Protein AF-A0A259U2D3-F1 (afdb_monomer)

Radius of gyration: 27.58 Å; Cα contacts (8 Å, |Δi|>4): 83; chains: 1; bounding box: 28×34×110 Å

pLDDT: mean 71.63, std 18.2, range [41.06, 94.56]

Mean predicted aligned error: 16.87 Å

Solvent-accessible surface area (backbone atoms only — not comparable to full-atom values): 7691 Å² total; per-residue (Å²): 138,86,82,83,73,71,59,59,60,54,52,51,49,51,53,52,51,54,51,50,53,54,48,51,52,48,51,51,49,53,51,52,54,64,74,71,72,80,62,91,50,78,81,77,70,61,88,61,97,53,97,73,70,54,72,64,59,49,49,30,62,63,67,46,62,61,60,90,40,60,42,48,75,64,57,43,42,52,29,33,55,56,40,28,74,72,74,66,48,78,61,69,75,52,48,67,61,52,49,53,49,37,43,77,68,60,49,32,43,84,48,97,78,37,33,27,40,50,76,82,76,76,71,77,84,127

Organism: NCBI:txid716817

Secondary structure (DSSP, 8-state):
-----SHHHHHHHHHHHHHHHHHHHHHHHHHHHHHSSSSS-GGGG----SS---HHHHHHHHHSPPTT-EE-HHHHHHHHHHHHHHHT-SSPP-HHHHHHHHHHTTSEEEETTEEEEPP-------

Nearest PDB structures (foldseek):
  5ocn-assembly2_B  TM=6.644E-01  e=5.785E-01  Homo sapiens
  5x12-assembly1_A-2  TM=5.891E-01  e=1.363E+00  Bacillus spizizenii str. W23
  5y8t-assembly2_B  TM=6.337E-01  e=2.163E+00  Bacillus spizizenii str. W23
  8ea4-assembly1_X  TM=6.326E-01  e=4.468E+00  Scytonema hofmannii
  6wgc-assembly1_9  TM=3.831E-01  e=2.636E+00  Saccharomyces cerevisiae

Foldseek 3Di:
DDDPPPVVVVVVVVVVVVVVVVVVVVVVVVVVCVVPPPQDPPVVPPPPPDPDDDPLLVQLVVQDDAPPDADALVSSVVSQVVSCVVPPPGPRDDSVVSVVVCVVSVQWDADPVHIHGDDPPPDPDD

Structure (mmCIF, N/CA/C/O backbone):
data_AF-A0A259U2D3-F1
#
_entry.id   AF-A0A259U2D3-F1
#
loop_
_atom_site.group_PDB
_atom_site.id
_atom_site.type_symbol
_atom_site.label_atom_id
_atom_site.label_alt_id
_atom_site.label_comp_id
_atom_site.label_asym_id
_atom_site.label_entity_id
_atom_site.label_seq_id
_atom_site.pdbx_PDB_ins_code
_atom_site.Cartn_x
_atom_site.Cartn_y
_atom_site.Cartn_z
_atom_site.occupancy
_atom_site.B_iso_or_equiv
_atom_site.auth_seq_id
_atom_site.auth_comp_id
_atom_site.auth_asym_id
_atom_site.auth_atom_id
_atom_site.pdbx_PDB_model_num
ATOM 1 N N . MET A 1 1 ? -11.364 -23.293 -78.186 1.00 42.59 1 MET A N 1
ATOM 2 C CA . MET A 1 1 ? -10.708 -22.018 -77.825 1.00 42.59 1 MET A CA 1
ATOM 3 C C . MET A 1 1 ? -10.498 -21.966 -76.309 1.00 42.59 1 MET A C 1
ATOM 5 O O . MET A 1 1 ? -11.454 -22.085 -75.563 1.00 42.59 1 MET A O 1
ATOM 9 N N . SER A 1 2 ? -9.219 -21.917 -75.922 1.00 45.72 2 SER A N 1
ATOM 10 C CA . SER A 1 2 ? -8.554 -21.413 -74.700 1.00 45.72 2 SER A CA 1
ATOM 11 C C . SER A 1 2 ? -9.088 -21.664 -73.268 1.00 45.72 2 SER A C 1
ATOM 13 O O . SER A 1 2 ? -9.869 -20.905 -72.712 1.00 45.72 2 SER A O 1
ATOM 15 N N . SER A 1 3 ? -8.489 -22.694 -72.654 1.00 47.06 3 SER A N 1
ATOM 16 C CA . SER A 1 3 ? -8.074 -22.946 -71.254 1.00 47.06 3 SER A CA 1
ATOM 17 C C . SER A 1 3 ? -8.275 -21.892 -70.132 1.00 47.06 3 SER A C 1
ATOM 19 O O . SER A 1 3 ? -7.665 -20.827 -70.191 1.00 47.06 3 SER A O 1
ATOM 21 N N . PRO A 1 4 ? -8.859 -22.276 -68.969 1.00 55.56 4 PRO A N 1
ATOM 22 C CA . PRO A 1 4 ? -8.815 -21.512 -67.712 1.00 55.56 4 PRO A CA 1
ATOM 23 C C . PRO A 1 4 ? -7.773 -22.062 -66.706 1.00 55.56 4 PRO A C 1
ATOM 25 O O . PRO A 1 4 ? -8.009 -22.123 -65.500 1.00 55.56 4 PRO A O 1
ATOM 28 N N . ARG A 1 5 ? -6.607 -22.537 -67.171 1.00 55.44 5 ARG A N 1
ATOM 29 C CA . ARG A 1 5 ? -5.601 -23.195 -66.298 1.00 55.44 5 ARG A CA 1
ATOM 30 C C . ARG A 1 5 ? -4.631 -22.234 -65.592 1.00 55.44 5 ARG A C 1
ATOM 32 O O . ARG A 1 5 ? -3.931 -22.661 -64.675 1.00 55.44 5 ARG A O 1
ATOM 39 N N . PHE A 1 6 ? -4.612 -20.950 -65.957 1.00 54.03 6 PHE A N 1
ATOM 40 C CA . PHE A 1 6 ? -3.708 -19.957 -65.354 1.00 54.03 6 PHE A CA 1
ATOM 41 C C . PHE A 1 6 ? -4.161 -19.464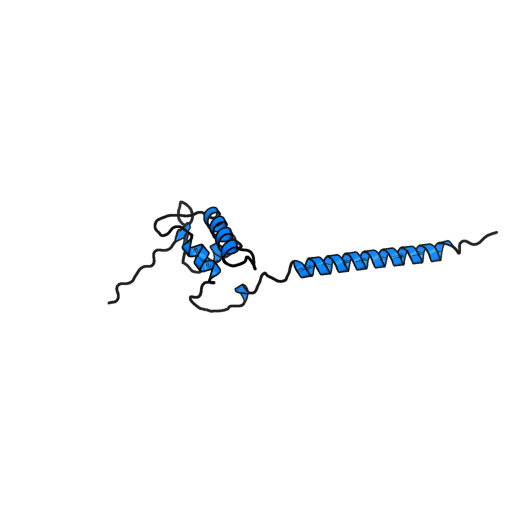 -63.968 1.00 54.03 6 PHE A C 1
ATOM 43 O O . PHE A 1 6 ? -3.330 -19.108 -63.133 1.00 54.03 6 PHE A O 1
ATOM 50 N N . SER A 1 7 ? -5.459 -19.534 -63.664 1.00 60.84 7 SER A N 1
ATOM 51 C CA . SER A 1 7 ? -6.028 -18.949 -62.442 1.00 60.84 7 SER A CA 1
ATOM 52 C C . SER A 1 7 ? -5.725 -19.756 -61.176 1.00 60.84 7 SER A C 1
ATOM 54 O O . SER A 1 7 ? -5.647 -19.199 -60.083 1.00 60.84 7 SER A O 1
ATOM 56 N N . ARG A 1 8 ? -5.489 -21.072 -61.297 1.00 61.84 8 ARG A N 1
ATOM 57 C CA . ARG A 1 8 ? -5.293 -21.956 -60.133 1.00 61.84 8 ARG A CA 1
ATOM 58 C C . ARG A 1 8 ? -3.939 -21.751 -59.451 1.00 61.84 8 ARG A C 1
ATOM 60 O O . ARG A 1 8 ? -3.864 -21.810 -58.226 1.00 61.84 8 ARG A O 1
ATOM 67 N N . ARG A 1 9 ? -2.875 -21.481 -60.219 1.00 65.75 9 ARG A N 1
ATOM 68 C CA . ARG A 1 9 ? -1.540 -21.200 -59.655 1.00 65.75 9 ARG A CA 1
ATOM 69 C C . ARG A 1 9 ? -1.499 -19.854 -58.936 1.00 65.75 9 ARG A C 1
ATOM 71 O O . ARG A 1 9 ? -0.899 -19.771 -57.867 1.00 65.75 9 ARG A O 1
ATOM 78 N N . LEU A 1 10 ? -2.181 -18.842 -59.476 1.00 67.62 10 LEU A N 1
ATOM 79 C CA . LEU A 1 10 ? -2.271 -17.524 -58.848 1.00 67.62 10 LEU A CA 1
ATOM 80 C C . LEU A 1 10 ? -3.041 -17.596 -57.519 1.00 67.62 10 LEU A C 1
ATOM 82 O O . LEU A 1 10 ? -2.558 -17.111 -56.498 1.00 67.62 10 LEU A O 1
ATOM 86 N N . LEU A 1 11 ? -4.175 -18.308 -57.504 1.00 65.81 11 LEU A N 1
ATOM 87 C CA . LEU A 1 11 ? -4.953 -18.587 -56.290 1.00 65.81 11 LEU A CA 1
ATOM 88 C C . LEU A 1 11 ? -4.141 -19.355 -55.239 1.00 65.81 11 LEU A C 1
ATOM 90 O O . LEU A 1 11 ? -4.164 -19.012 -54.058 1.00 65.81 11 LEU A O 1
ATOM 94 N N . GLN A 1 12 ? -3.362 -20.358 -55.654 1.00 72.62 12 GLN A N 1
ATOM 95 C CA . GLN A 1 12 ? -2.482 -21.091 -54.739 1.00 72.62 12 GLN A CA 1
ATOM 96 C C . GLN A 1 12 ? -1.354 -20.216 -54.175 1.00 72.62 12 GLN A C 1
ATOM 98 O O . GLN A 1 12 ? -1.021 -20.342 -52.995 1.00 72.62 12 GLN A O 1
ATOM 103 N N . GLN A 1 13 ? -0.774 -19.315 -54.973 1.00 75.19 13 GLN A N 1
ATOM 104 C CA . GLN A 1 13 ? 0.233 -18.373 -54.480 1.00 75.19 13 GLN A CA 1
ATOM 105 C C . GLN A 1 13 ? -0.359 -17.353 -53.500 1.00 75.19 13 GLN A C 1
ATOM 107 O O . GLN A 1 13 ? 0.256 -17.092 -52.464 1.00 75.19 13 GLN A O 1
ATOM 112 N N . GLN A 1 14 ? -1.554 -16.822 -53.770 1.00 74.50 14 GLN A N 1
ATOM 113 C CA . GLN A 1 14 ? -2.234 -15.901 -52.856 1.00 74.50 14 GLN A CA 1
ATOM 114 C C . GLN A 1 14 ? -2.608 -16.583 -51.534 1.00 74.50 14 GLN A C 1
ATOM 116 O O . GLN A 1 14 ? -2.333 -16.031 -50.470 1.00 74.50 14 GLN A O 1
ATOM 121 N N . ALA A 1 15 ? -3.109 -17.822 -51.575 1.00 73.38 15 ALA A N 1
ATOM 122 C CA . ALA A 1 15 ? -3.400 -18.599 -50.369 1.00 73.38 15 ALA A CA 1
ATOM 123 C C . ALA A 1 15 ? -2.143 -18.864 -49.520 1.00 73.38 15 ALA A C 1
ATOM 125 O O . ALA A 1 15 ? -2.193 -18.801 -48.291 1.00 73.38 15 ALA A O 1
ATOM 126 N N . ARG A 1 16 ? -0.987 -19.116 -50.154 1.00 73.88 16 ARG A N 1
ATOM 127 C CA . ARG A 1 16 ? 0.293 -19.278 -49.442 1.00 73.88 16 ARG A CA 1
ATOM 128 C C . ARG A 1 16 ? 0.770 -17.976 -48.799 1.00 73.88 16 ARG A C 1
ATOM 130 O O . ARG A 1 16 ? 1.231 -18.010 -47.662 1.00 73.88 16 ARG A O 1
ATOM 137 N N . ARG A 1 17 ? 0.630 -16.837 -49.488 1.00 71.50 17 ARG A N 1
ATOM 138 C CA . ARG A 1 17 ? 0.965 -15.514 -48.930 1.00 71.50 17 ARG A CA 1
ATOM 139 C C . ARG A 1 17 ? 0.060 -15.150 -47.752 1.00 71.50 17 ARG A C 1
ATOM 141 O O . ARG A 1 17 ? 0.572 -14.722 -46.726 1.00 71.50 17 ARG A O 1
ATOM 148 N N . ALA A 1 18 ? -1.246 -15.397 -47.858 1.00 68.62 18 ALA A N 1
ATOM 149 C CA . ALA A 1 18 ? -2.192 -15.177 -46.764 1.00 68.62 18 ALA A CA 1
ATOM 150 C C . ALA A 1 18 ? -1.867 -16.044 -45.534 1.00 68.62 18 ALA A C 1
ATOM 152 O O . ALA A 1 18 ? -1.860 -15.541 -44.416 1.00 68.62 18 ALA A O 1
ATOM 153 N N . ARG A 1 19 ? -1.507 -17.322 -45.734 1.00 67.69 19 ARG A N 1
ATOM 154 C CA . ARG A 1 19 ? -1.074 -18.209 -44.639 1.00 67.69 19 ARG A CA 1
ATOM 155 C C . ARG A 1 19 ? 0.236 -17.761 -43.993 1.00 67.69 19 ARG A C 1
ATOM 157 O O . ARG A 1 19 ? 0.336 -17.813 -42.775 1.00 67.69 19 ARG A O 1
ATOM 164 N N . ARG A 1 20 ? 1.217 -17.293 -44.775 1.00 67.19 20 ARG A N 1
ATOM 165 C CA . ARG A 1 20 ? 2.458 -16.713 -44.229 1.00 67.19 20 ARG A CA 1
ATOM 166 C C . ARG A 1 20 ? 2.187 -15.448 -43.416 1.00 67.19 20 ARG A C 1
ATOM 168 O O . ARG A 1 20 ? 2.687 -15.354 -42.308 1.00 67.19 20 ARG A O 1
ATOM 175 N N . LYS A 1 21 ? 1.336 -14.547 -43.912 1.00 62.84 21 LYS A N 1
ATOM 176 C CA . LYS A 1 21 ? 0.965 -13.312 -43.203 1.00 62.84 21 LYS A CA 1
ATOM 177 C C . LYS A 1 21 ? 0.189 -13.590 -41.905 1.00 62.84 21 LYS A C 1
ATOM 179 O O . LYS A 1 21 ? 0.399 -12.902 -40.917 1.00 62.84 21 LYS A O 1
ATOM 184 N N . ALA A 1 22 ? -0.654 -14.626 -41.883 1.00 59.50 22 ALA A N 1
ATOM 185 C CA . ALA A 1 22 ? -1.343 -15.085 -40.671 1.00 59.50 22 ALA A CA 1
ATOM 186 C C . ALA A 1 22 ? -0.412 -15.812 -39.677 1.00 59.50 22 ALA A C 1
ATOM 188 O O . ALA A 1 22 ? -0.641 -15.773 -38.471 1.00 59.50 22 ALA A O 1
ATOM 189 N N . LEU A 1 23 ? 0.638 -16.481 -40.166 1.00 58.94 23 LEU A N 1
ATOM 190 C CA . LEU A 1 23 ? 1.684 -17.062 -39.318 1.00 58.94 23 LEU A CA 1
ATOM 191 C C . LEU A 1 23 ? 2.606 -15.981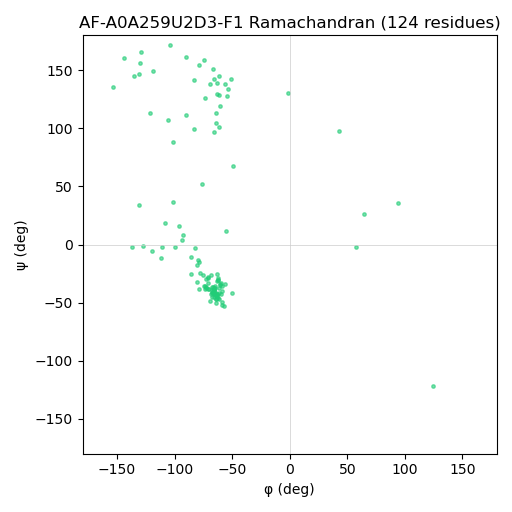 -38.739 1.00 58.94 23 LEU A C 1
ATOM 193 O O . LEU A 1 23 ? 2.954 -16.076 -37.571 1.00 58.94 23 LEU A O 1
ATOM 197 N N . GLU A 1 24 ? 2.945 -14.941 -39.505 1.00 56.44 24 GLU A N 1
ATOM 198 C CA . GLU A 1 24 ? 3.675 -13.768 -39.002 1.00 56.44 24 GLU A CA 1
ATOM 199 C C . GLU A 1 24 ? 2.846 -12.984 -37.983 1.00 56.44 24 GLU A C 1
ATOM 201 O O . GLU A 1 24 ? 3.379 -12.637 -36.938 1.00 56.44 24 GLU A O 1
ATOM 206 N N . SER A 1 25 ? 1.538 -12.784 -38.204 1.00 54.28 25 SER A N 1
ATOM 207 C CA . SER A 1 25 ? 0.693 -12.129 -37.196 1.00 54.28 25 SER A CA 1
ATOM 208 C C . SER A 1 25 ? 0.576 -12.963 -35.920 1.00 54.28 25 SER A C 1
ATOM 210 O O . SER A 1 25 ? 0.611 -12.394 -34.838 1.00 54.28 25 SER A O 1
ATOM 212 N N . ARG A 1 26 ? 0.510 -14.301 -36.020 1.00 52.12 26 ARG A N 1
ATOM 213 C CA . ARG A 1 26 ? 0.576 -15.190 -34.849 1.00 52.12 26 ARG A CA 1
ATOM 214 C C . ARG A 1 26 ? 1.941 -15.176 -34.169 1.00 52.12 26 ARG A C 1
ATOM 216 O O . ARG A 1 26 ? 1.969 -15.231 -32.953 1.00 52.12 26 ARG A O 1
ATOM 223 N N . ALA A 1 27 ? 3.044 -15.075 -34.909 1.00 49.28 27 ALA A N 1
ATOM 224 C CA . ALA A 1 27 ? 4.386 -14.973 -34.333 1.00 49.28 27 ALA A CA 1
ATOM 225 C C . ALA A 1 27 ? 4.623 -13.611 -33.657 1.00 49.28 27 ALA A C 1
ATOM 227 O O . ALA A 1 27 ? 5.312 -13.545 -32.643 1.00 49.28 27 ALA A O 1
ATOM 228 N N . SER A 1 28 ? 4.023 -12.534 -34.174 1.00 49.72 28 SER A N 1
ATOM 229 C CA . SER A 1 28 ? 4.024 -11.216 -33.533 1.00 49.72 28 SER A CA 1
ATOM 230 C C . SER A 1 28 ? 3.103 -11.162 -32.311 1.00 49.72 28 SER A C 1
ATOM 232 O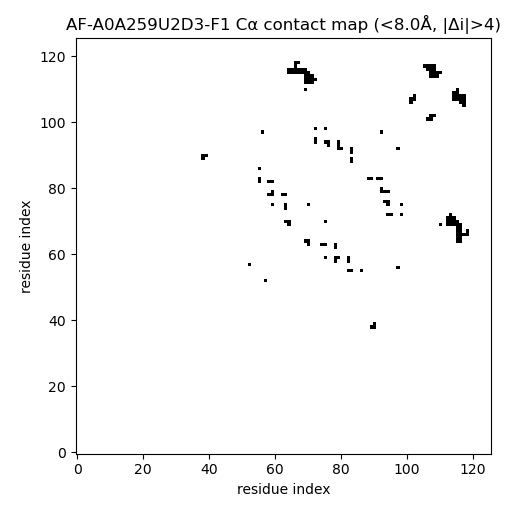 O . SER A 1 28 ? 3.487 -10.556 -31.317 1.00 49.72 28 SER A O 1
ATOM 234 N N . ASP A 1 29 ? 1.955 -11.848 -32.327 1.00 46.41 29 ASP A N 1
ATOM 235 C CA . ASP A 1 29 ? 1.119 -12.030 -31.130 1.00 46.41 29 ASP A CA 1
ATOM 236 C C . ASP A 1 29 ? 1.833 -12.900 -30.084 1.00 46.41 29 ASP A C 1
ATOM 238 O O . ASP A 1 29 ? 1.860 -12.556 -28.912 1.00 46.41 29 ASP A O 1
ATOM 242 N N . GLU A 1 30 ? 2.515 -13.980 -30.482 1.00 43.69 30 GLU A N 1
ATOM 243 C CA . GLU A 1 30 ? 3.287 -14.812 -29.547 1.00 43.69 30 GLU A CA 1
ATOM 244 C C . GLU A 1 30 ? 4.518 -14.080 -28.984 1.00 43.69 30 GLU A C 1
ATOM 246 O O . GLU A 1 30 ? 4.948 -14.382 -27.871 1.00 43.69 30 GLU A O 1
ATOM 251 N N . ALA A 1 31 ? 5.074 -13.103 -29.711 1.00 42.62 31 ALA A N 1
ATOM 252 C CA . ALA A 1 31 ? 6.163 -12.251 -29.234 1.00 42.62 31 ALA A CA 1
ATOM 253 C C . ALA A 1 31 ? 5.670 -11.141 -28.287 1.00 42.62 31 ALA A C 1
ATOM 255 O O . ALA A 1 31 ? 6.317 -10.878 -27.276 1.00 42.62 31 ALA A O 1
ATOM 256 N N . VAL A 1 32 ? 4.501 -10.541 -28.545 1.00 42.31 32 VAL A N 1
ATOM 257 C CA . VAL A 1 32 ? 3.887 -9.555 -27.634 1.00 42.31 32 VAL A CA 1
ATOM 258 C C . VAL A 1 32 ? 3.324 -10.240 -26.381 1.00 42.31 32 VAL A C 1
ATOM 260 O O . VAL A 1 32 ? 3.504 -9.741 -25.272 1.00 42.31 32 VAL A O 1
ATOM 263 N N . VAL A 1 33 ? 2.755 -11.441 -26.512 1.00 41.53 33 VAL A N 1
ATOM 264 C CA . VAL A 1 33 ? 2.277 -12.245 -25.375 1.00 41.53 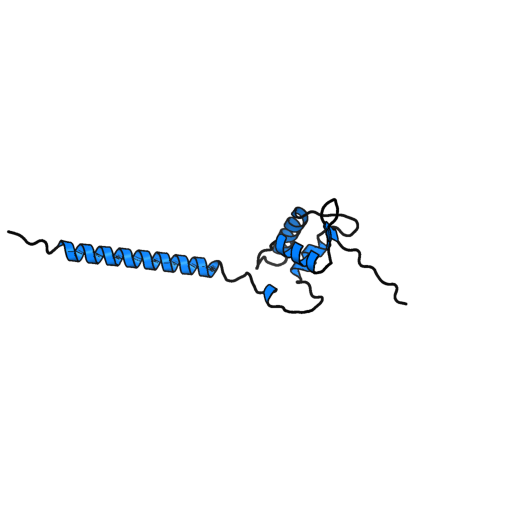33 VAL A CA 1
ATOM 265 C C . VAL A 1 33 ? 3.444 -12.803 -24.545 1.00 41.53 33 VAL A C 1
ATOM 267 O O . VAL A 1 33 ? 3.309 -12.937 -23.329 1.00 41.53 33 VAL A O 1
ATOM 270 N N . ARG A 1 34 ? 4.630 -13.034 -25.131 1.00 41.69 34 ARG A N 1
ATOM 271 C CA . ARG A 1 34 ? 5.846 -13.397 -24.371 1.00 41.69 34 ARG A CA 1
ATOM 272 C C . ARG A 1 34 ? 6.552 -12.226 -23.680 1.00 41.69 34 ARG A C 1
ATOM 274 O O . ARG A 1 34 ? 7.328 -12.485 -22.764 1.00 41.69 34 ARG A O 1
ATOM 281 N N . SER A 1 35 ? 6.247 -10.976 -24.027 1.00 42.12 35 SER A N 1
ATOM 282 C CA . SER A 1 35 ? 6.735 -9.791 -23.296 1.00 42.12 35 SER A CA 1
ATOM 283 C C . SER A 1 35 ? 5.712 -9.186 -22.325 1.00 42.12 35 SER A C 1
ATOM 285 O O . SER A 1 35 ? 6.056 -8.262 -21.597 1.00 42.12 35 SER A O 1
ATOM 287 N N . GLY A 1 36 ? 4.487 -9.724 -22.253 1.00 41.06 36 GLY A N 1
ATOM 288 C CA . GLY A 1 36 ? 3.435 -9.267 -21.329 1.00 41.06 36 GLY A CA 1
ATOM 289 C C . GLY A 1 36 ? 3.068 -10.237 -20.197 1.00 41.06 36 GLY A C 1
ATOM 290 O O . GLY A 1 36 ? 2.217 -9.910 -19.376 1.00 41.06 36 GLY A O 1
ATOM 291 N N . ALA A 1 37 ? 3.676 -11.428 -20.130 1.00 44.44 37 ALA A N 1
ATOM 292 C CA . ALA A 1 37 ? 3.230 -12.512 -19.241 1.00 44.44 37 ALA A CA 1
ATOM 293 C C . ALA A 1 37 ? 4.356 -13.150 -18.398 1.00 44.44 37 ALA A C 1
ATOM 295 O O . ALA A 1 37 ? 4.330 -14.351 -18.136 1.00 44.44 37 ALA A O 1
ATOM 296 N N . GLY A 1 38 ? 5.353 -12.359 -17.977 1.00 42.12 38 GLY A N 1
ATOM 297 C CA . GLY A 1 38 ? 6.562 -12.873 -17.311 1.00 42.12 38 GLY A CA 1
ATOM 298 C C . GLY A 1 38 ? 6.961 -12.257 -15.963 1.00 42.12 38 GLY A C 1
ATOM 299 O O . GLY A 1 38 ? 7.950 -12.714 -15.405 1.00 42.12 38 GLY A O 1
ATOM 300 N N . GLY A 1 39 ? 6.240 -11.265 -15.421 1.00 44.84 39 GLY A N 1
ATOM 301 C CA . GLY A 1 39 ? 6.671 -10.543 -14.201 1.00 44.84 39 GLY A CA 1
ATOM 302 C C . GLY A 1 39 ? 5.727 -10.607 -12.990 1.00 44.84 39 GLY A C 1
ATOM 303 O O . GLY A 1 39 ? 6.059 -10.117 -11.919 1.00 44.84 39 GLY A O 1
ATOM 304 N N . GLY A 1 40 ? 4.537 -11.202 -13.114 1.00 47.75 40 GLY A N 1
ATOM 305 C CA . GLY A 1 40 ? 3.438 -10.968 -12.159 1.00 47.75 40 GLY A CA 1
ATOM 306 C C . GLY A 1 40 ? 3.295 -11.927 -10.970 1.00 47.75 40 GLY A C 1
ATOM 307 O O . GLY A 1 40 ? 2.260 -11.893 -10.310 1.00 47.75 40 GLY A O 1
ATOM 308 N N . LEU A 1 41 ? 4.235 -12.844 -10.703 1.00 51.72 41 LEU A N 1
ATOM 309 C CA . LEU A 1 41 ? 3.978 -13.943 -9.747 1.00 51.72 41 LEU A CA 1
ATOM 310 C C . LEU A 1 41 ? 5.123 -14.268 -8.770 1.00 51.72 41 LEU A C 1
ATOM 312 O O . LEU A 1 41 ? 4.928 -15.113 -7.897 1.00 51.72 41 LEU A O 1
ATOM 316 N N . ALA A 1 42 ? 6.284 -13.608 -8.841 1.00 49.69 42 ALA A N 1
ATOM 317 C CA . ALA A 1 42 ? 7.417 -13.958 -7.970 1.00 49.69 42 ALA A CA 1
ATOM 318 C C . ALA A 1 42 ? 7.116 -13.734 -6.470 1.00 49.69 42 ALA A C 1
ATOM 320 O O . ALA A 1 42 ? 7.547 -14.516 -5.625 1.00 49.69 42 ALA A O 1
ATOM 321 N N . TRP A 1 43 ? 6.282 -12.745 -6.130 1.00 48.16 43 TRP A N 1
ATOM 322 C CA . TRP A 1 43 ? 5.829 -12.514 -4.750 1.00 48.16 43 TRP A CA 1
ATOM 323 C C . TRP A 1 43 ? 4.684 -13.444 -4.312 1.00 48.16 43 TRP A C 1
ATOM 325 O O . TRP A 1 43 ? 4.453 -13.607 -3.114 1.00 48.16 43 TRP A O 1
ATOM 335 N N . ARG A 1 44 ? 3.984 -14.092 -5.257 1.00 51.72 44 ARG A N 1
ATOM 336 C CA . ARG A 1 44 ? 2.873 -15.026 -4.978 1.00 51.72 44 ARG A CA 1
ATOM 337 C C . ARG A 1 44 ? 3.341 -16.423 -4.562 1.00 51.72 44 ARG A C 1
ATOM 339 O O . ARG A 1 44 ? 2.537 -17.191 -4.045 1.00 51.72 44 ARG A O 1
ATOM 346 N N . LEU A 1 45 ? 4.623 -16.746 -4.739 1.00 43.94 45 LEU A N 1
ATOM 347 C CA . LEU A 1 45 ? 5.187 -18.065 -4.425 1.00 43.94 45 LEU A CA 1
ATOM 348 C C . LEU A 1 45 ? 6.091 -18.088 -3.193 1.00 43.94 45 LEU A C 1
ATOM 350 O O . LEU A 1 45 ? 6.830 -19.048 -2.991 1.00 43.94 45 LEU A O 1
ATOM 354 N N . VAL A 1 46 ? 5.997 -17.089 -2.317 1.00 46.91 46 VAL A N 1
ATOM 355 C CA . VAL A 1 46 ? 6.613 -17.181 -0.993 1.00 46.91 46 VAL A CA 1
ATOM 356 C C . VAL A 1 46 ? 5.522 -17.526 0.026 1.00 46.91 46 VAL A C 1
ATOM 358 O O . VAL A 1 46 ? 4.947 -16.620 0.634 1.00 46.91 46 VAL A O 1
ATOM 361 N N . PRO A 1 47 ? 5.223 -18.819 0.275 1.00 41.47 47 PRO A N 1
ATOM 362 C CA . PRO A 1 47 ? 4.349 -19.237 1.361 1.00 41.47 47 PRO A CA 1
ATOM 363 C C . PRO A 1 47 ? 5.124 -19.145 2.679 1.00 41.47 47 PRO A C 1
ATOM 365 O O . PRO A 1 47 ? 5.206 -20.100 3.446 1.00 41.47 47 PRO A O 1
ATOM 368 N N . LEU A 1 48 ? 5.733 -17.998 2.976 1.00 47.47 48 LEU A N 1
ATOM 369 C CA . LEU A 1 48 ? 6.233 -17.770 4.315 1.00 47.47 48 LEU A CA 1
ATOM 370 C C . LEU A 1 48 ? 5.046 -17.289 5.136 1.00 47.47 48 LEU A C 1
ATOM 372 O O . LEU A 1 48 ? 4.687 -16.109 5.143 1.00 47.47 48 LEU A O 1
ATOM 376 N N . ARG A 1 49 ? 4.479 -18.237 5.890 1.00 45.00 49 ARG A N 1
ATOM 377 C CA . ARG A 1 49 ? 3.979 -18.023 7.258 1.00 45.00 49 ARG A CA 1
ATOM 378 C C . ARG A 1 49 ? 5.054 -17.308 8.091 1.00 45.00 49 ARG A C 1
ATOM 380 O O . ARG A 1 49 ? 5.667 -17.869 8.991 1.00 45.00 49 ARG A O 1
ATOM 387 N N . GLY A 1 50 ? 5.334 -16.063 7.745 1.00 46.81 50 GLY A N 1
ATOM 388 C CA . GLY A 1 50 ? 6.495 -15.329 8.192 1.00 46.81 50 GLY A CA 1
ATOM 389 C C . GLY A 1 50 ? 6.180 -13.849 8.162 1.00 46.81 50 GLY A C 1
ATOM 390 O O . GLY A 1 50 ? 5.613 -13.319 7.207 1.00 46.81 50 GLY A O 1
ATOM 391 N N . ARG A 1 51 ? 6.572 -13.176 9.238 1.00 58.34 51 ARG A N 1
ATOM 392 C CA . ARG A 1 51 ? 6.530 -11.725 9.483 1.00 58.34 51 ARG A CA 1
ATOM 393 C C . ARG A 1 51 ? 7.250 -10.864 8.427 1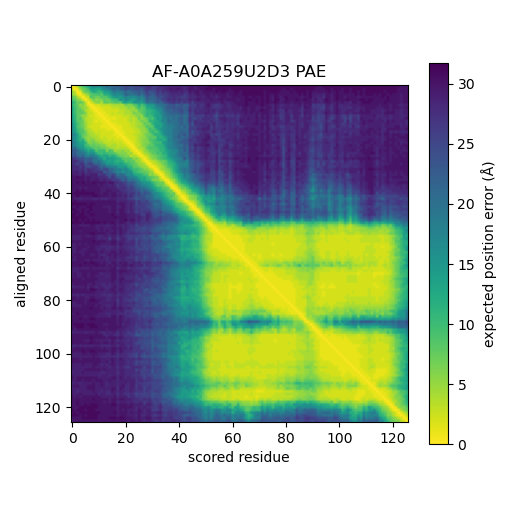.00 58.34 51 ARG A C 1
ATOM 395 O O . ARG A 1 51 ? 7.504 -9.690 8.678 1.00 58.34 51 ARG A O 1
ATOM 402 N N . PHE A 1 52 ? 7.643 -11.428 7.291 1.00 64.31 52 PHE A N 1
ATOM 403 C CA . PHE A 1 52 ? 8.493 -10.765 6.323 1.00 64.31 52 PHE A CA 1
ATOM 404 C C . PHE A 1 52 ? 7.645 -10.009 5.300 1.00 64.31 52 PHE A C 1
ATOM 406 O O . PHE A 1 52 ? 6.928 -10.607 4.503 1.00 64.31 52 PHE A O 1
ATOM 413 N N . LEU A 1 53 ? 7.718 -8.683 5.360 1.00 71.94 53 LEU A N 1
ATOM 414 C CA . LEU A 1 53 ? 7.289 -7.805 4.277 1.00 71.94 53 LEU A CA 1
ATOM 415 C C . LEU A 1 53 ? 8.427 -7.693 3.264 1.00 71.94 53 LEU A C 1
ATOM 417 O O . LEU A 1 53 ? 9.594 -7.593 3.666 1.00 71.94 53 LEU A O 1
ATOM 421 N N . ALA A 1 54 ? 8.083 -7.667 1.978 1.00 77.62 54 ALA A N 1
ATOM 422 C CA . ALA A 1 54 ? 9.023 -7.323 0.922 1.00 77.62 54 ALA A CA 1
ATOM 423 C C . ALA A 1 54 ? 9.733 -5.995 1.256 1.00 77.62 54 ALA A C 1
ATOM 425 O O . ALA A 1 54 ? 9.080 -5.096 1.796 1.00 77.62 54 ALA A O 1
ATOM 426 N N . PRO A 1 55 ? 11.037 -5.835 0.955 1.00 78.56 55 PRO A N 1
ATOM 427 C CA . PRO A 1 55 ? 11.743 -4.564 1.149 1.00 78.56 55 PRO A CA 1
ATOM 428 C C . PRO A 1 55 ? 10.988 -3.387 0.526 1.00 78.56 55 PRO A C 1
ATOM 430 O O . PRO A 1 55 ? 10.798 -2.361 1.168 1.00 78.56 55 PRO A O 1
ATOM 433 N N . PHE A 1 56 ? 10.444 -3.611 -0.665 1.00 81.94 56 PHE A N 1
ATOM 434 C CA . PHE A 1 56 ? 9.588 -2.681 -1.379 1.00 81.94 56 PHE A CA 1
ATOM 435 C C . PHE A 1 56 ? 8.341 -2.256 -0.576 1.00 81.94 56 PHE A C 1
ATOM 437 O O . PHE A 1 56 ? 8.133 -1.075 -0.315 1.00 81.94 56 PHE A O 1
ATOM 444 N N . THR A 1 57 ? 7.558 -3.212 -0.063 1.00 84.88 57 THR A N 1
ATOM 445 C CA . THR A 1 57 ? 6.386 -2.923 0.785 1.00 84.88 57 THR A CA 1
ATOM 446 C C . THR A 1 57 ? 6.762 -2.208 2.086 1.00 84.88 57 THR A C 1
ATOM 448 O O . THR A 1 57 ? 5.967 -1.433 2.611 1.00 84.88 57 THR A O 1
ATOM 451 N N . LYS A 1 58 ? 7.965 -2.447 2.629 1.00 85.81 58 LYS A N 1
ATOM 452 C CA . LYS A 1 58 ? 8.446 -1.721 3.815 1.00 85.81 58 LYS A CA 1
ATOM 453 C C . LYS A 1 58 ? 8.699 -0.249 3.514 1.00 85.81 58 LYS A C 1
ATOM 455 O O . LYS A 1 58 ? 8.385 0.568 4.370 1.00 85.81 58 LYS A O 1
ATOM 460 N N . LEU A 1 59 ? 9.239 0.075 2.339 1.00 87.38 59 LEU A N 1
ATOM 461 C CA . LEU A 1 59 ? 9.446 1.463 1.920 1.00 87.38 59 LEU A CA 1
ATOM 462 C C . LEU A 1 59 ? 8.111 2.188 1.775 1.00 87.38 59 LEU A C 1
ATOM 464 O O . LEU A 1 59 ? 7.937 3.247 2.366 1.00 87.38 59 LEU A O 1
ATOM 468 N N . ILE A 1 60 ? 7.139 1.560 1.109 1.00 89.88 60 ILE A N 1
ATOM 469 C CA . ILE A 1 60 ? 5.790 2.125 0.981 1.00 89.88 60 ILE A CA 1
ATOM 470 C C . ILE A 1 60 ? 5.172 2.349 2.363 1.00 89.88 60 ILE A C 1
ATOM 472 O O . ILE A 1 60 ? 4.706 3.439 2.676 1.00 89.88 60 ILE A O 1
ATOM 476 N N . LEU A 1 61 ? 5.221 1.340 3.238 1.00 90.44 61 LEU A N 1
ATOM 477 C CA . LEU A 1 61 ? 4.693 1.473 4.592 1.00 90.44 61 LEU A CA 1
ATOM 478 C C . LEU A 1 61 ? 5.425 2.548 5.407 1.00 90.44 61 LEU A C 1
ATOM 480 O O . LEU A 1 61 ? 4.814 3.132 6.295 1.00 90.44 61 LEU A O 1
ATOM 484 N N . ALA A 1 62 ? 6.709 2.799 5.155 1.00 90.56 62 ALA A N 1
ATOM 485 C CA . ALA A 1 62 ? 7.465 3.855 5.824 1.00 90.56 62 ALA A CA 1
ATOM 486 C C . ALA A 1 62 ? 7.092 5.255 5.313 1.00 90.56 62 ALA A C 1
ATOM 488 O O . ALA A 1 62 ? 7.041 6.176 6.119 1.00 90.56 62 ALA A O 1
ATOM 489 N N . ALA A 1 63 ? 6.792 5.398 4.019 1.00 92.25 63 ALA A N 1
ATOM 490 C CA . ALA A 1 63 ? 6.396 6.667 3.408 1.00 92.25 63 ALA A CA 1
ATOM 491 C C . ALA A 1 63 ? 4.991 7.128 3.833 1.00 92.25 63 ALA A C 1
ATOM 493 O O . ALA A 1 63 ? 4.716 8.323 3.896 1.00 92.25 63 ALA A O 1
ATOM 494 N N . LEU A 1 64 ? 4.098 6.187 4.15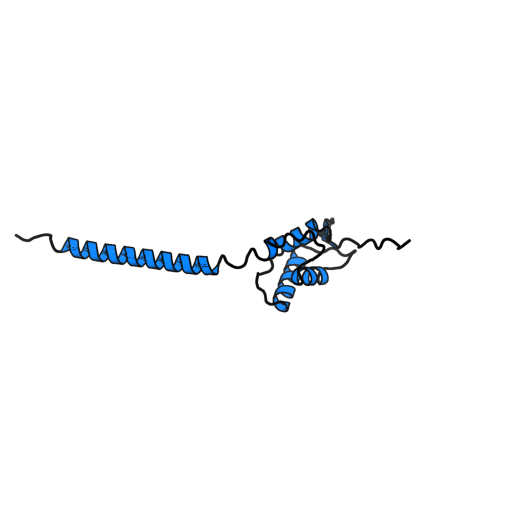7 1.00 92.94 64 LEU A N 1
ATOM 495 C CA . LEU A 1 64 ? 2.748 6.517 4.611 1.00 92.94 64 LEU A CA 1
ATOM 496 C C . LEU A 1 64 ? 2.756 7.232 5.980 1.00 92.94 64 LEU A C 1
ATOM 498 O O . LEU A 1 64 ? 3.610 6.930 6.818 1.00 92.94 64 LEU A O 1
ATOM 502 N N . PRO A 1 65 ? 1.774 8.101 6.276 1.00 92.06 65 PRO A N 1
ATOM 503 C CA . PRO A 1 65 ? 1.635 8.744 7.582 1.00 92.06 65 PRO A CA 1
ATOM 504 C C . PRO A 1 65 ? 1.542 7.748 8.745 1.00 92.06 65 PRO A C 1
ATOM 506 O O . PRO A 1 65 ? 0.858 6.723 8.663 1.00 92.06 65 PRO A O 1
ATOM 509 N N . ASP A 1 66 ? 2.227 8.046 9.850 1.00 90.56 66 ASP A N 1
ATOM 510 C CA . ASP A 1 66 ? 2.125 7.262 11.081 1.00 90.56 66 ASP A CA 1
ATOM 511 C C . ASP A 1 66 ? 0.862 7.600 11.884 1.00 90.56 66 ASP A C 1
ATOM 513 O O . ASP A 1 66 ? 0.315 8.700 11.819 1.00 90.56 66 ASP A O 1
ATOM 517 N N . HIS A 1 67 ? 0.408 6.634 12.689 1.00 84.62 67 HIS A N 1
ATOM 518 C CA . HIS A 1 67 ? -0.704 6.837 13.615 1.00 84.62 67 HIS A CA 1
ATOM 519 C C . HIS A 1 67 ? -0.445 8.064 14.514 1.00 84.62 67 HIS A C 1
ATOM 521 O O . HIS A 1 67 ? 0.631 8.143 15.113 1.00 84.62 67 HIS A O 1
ATOM 527 N N . PRO A 1 68 ? -1.429 8.965 14.709 1.00 88.56 68 PRO A N 1
ATOM 528 C CA . PRO A 1 68 ? -2.861 8.795 14.425 1.00 88.56 68 PRO A CA 1
ATOM 529 C C . PRO A 1 68 ? -3.334 9.291 13.053 1.00 88.56 68 PRO A C 1
ATOM 531 O O . PRO A 1 68 ? -4.535 9.248 12.799 1.00 88.56 68 PRO A O 1
ATOM 534 N N . ALA A 1 69 ? -2.439 9.768 12.187 1.00 92.38 69 ALA A N 1
ATOM 535 C CA . ALA A 1 69 ? -2.837 10.332 10.904 1.00 92.38 69 ALA A CA 1
ATOM 536 C C . ALA A 1 69 ? -3.459 9.269 9.983 1.00 92.38 69 ALA A C 1
ATOM 538 O O . ALA A 1 69 ? -3.029 8.108 9.957 1.00 92.38 69 ALA A O 1
ATOM 539 N N . SER A 1 70 ? -4.485 9.679 9.235 1.00 93.69 70 SER A N 1
ATOM 540 C CA . SER A 1 70 ? -5.068 8.883 8.161 1.00 93.69 70 SER A CA 1
ATOM 541 C C . SER A 1 70 ? -4.376 9.162 6.825 1.00 93.69 70 SER A C 1
ATOM 543 O O . SER A 1 70 ? -3.701 10.176 6.648 1.00 93.69 70 SER A O 1
ATOM 545 N N . PHE A 1 71 ? -4.545 8.239 5.887 1.00 94.56 71 PHE A N 1
ATOM 546 C CA . PHE A 1 71 ? -4.113 8.348 4.502 1.00 94.56 71 PHE A CA 1
ATOM 547 C C . PHE A 1 71 ? -5.126 7.681 3.572 1.00 94.56 71 PHE A C 1
ATOM 549 O O . PHE A 1 71 ? -5.943 6.851 3.974 1.00 94.56 71 PHE A O 1
ATOM 556 N N . SER A 1 72 ? -5.070 8.053 2.306 1.00 94.19 72 SER A N 1
ATOM 557 C CA . SER A 1 72 ? -5.958 7.615 1.241 1.00 94.19 72 SER A CA 1
ATOM 558 C C . SER A 1 72 ? -5.289 6.584 0.328 1.00 94.19 72 SER A C 1
ATOM 560 O O . SER A 1 72 ? -4.084 6.340 0.383 1.00 94.19 72 SER A O 1
ATOM 562 N N . ALA A 1 73 ? -6.075 5.996 -0.576 1.00 90.00 73 ALA A N 1
ATOM 563 C CA . ALA A 1 73 ? -5.532 5.154 -1.641 1.00 90.00 73 ALA A CA 1
ATOM 564 C C . ALA A 1 73 ? -4.609 5.935 -2.602 1.00 90.00 73 ALA A C 1
ATOM 566 O O . ALA A 1 73 ? -3.718 5.342 -3.207 1.00 90.00 73 ALA A O 1
ATOM 567 N N . VAL A 1 74 ? -4.795 7.256 -2.723 1.00 91.94 74 VAL A N 1
ATOM 568 C CA . VAL A 1 74 ? -3.940 8.121 -3.549 1.00 91.94 74 VAL A CA 1
ATOM 569 C C . VAL A 1 74 ? -2.546 8.229 -2.939 1.00 91.94 74 VAL A C 1
ATOM 571 O O . VAL A 1 74 ? -1.563 8.069 -3.654 1.00 91.94 74 VAL A O 1
ATOM 574 N N . ASP A 1 75 ? -2.452 8.394 -1.620 1.00 93.69 75 ASP A N 1
ATOM 575 C CA . ASP A 1 75 ? -1.164 8.462 -0.913 1.00 93.69 75 ASP A CA 1
ATOM 576 C C . ASP A 1 75 ? -0.357 7.171 -1.091 1.00 93.69 75 ASP A C 1
ATOM 578 O O . ASP A 1 75 ? 0.863 7.188 -1.233 1.00 93.69 75 ASP A O 1
ATOM 582 N N . VAL A 1 76 ? -1.050 6.034 -1.161 1.00 92.06 76 VAL A N 1
ATOM 583 C CA . VAL A 1 76 ? -0.428 4.729 -1.408 1.00 92.06 76 VAL A CA 1
ATOM 584 C C . VAL A 1 76 ? 0.071 4.623 -2.845 1.00 92.06 76 VAL A C 1
ATOM 586 O O . VAL A 1 76 ? 1.144 4.071 -3.075 1.00 92.06 76 VAL A O 1
ATOM 589 N N . ALA A 1 77 ? -0.669 5.170 -3.811 1.00 90.88 77 ALA A N 1
ATOM 590 C CA . ALA A 1 77 ? -0.228 5.227 -5.200 1.00 90.88 77 ALA A CA 1
ATOM 591 C C . ALA A 1 77 ? 1.004 6.128 -5.381 1.00 90.88 77 ALA A C 1
ATOM 593 O O . ALA A 1 77 ? 1.919 5.758 -6.114 1.00 90.88 77 ALA A O 1
ATOM 594 N N . VAL A 1 78 ? 1.068 7.259 -4.672 1.00 93.06 78 VAL A N 1
ATOM 595 C CA . VAL A 1 78 ? 2.255 8.129 -4.652 1.00 93.06 78 VAL A CA 1
ATOM 596 C C . VAL A 1 78 ? 3.445 7.397 -4.029 1.00 93.06 78 VAL A C 1
ATOM 598 O O . VAL A 1 78 ? 4.495 7.287 -4.657 1.00 93.06 78 VAL A O 1
ATOM 601 N N . ALA A 1 79 ? 3.262 6.788 -2.854 1.00 91.44 79 ALA A N 1
ATOM 602 C CA . ALA A 1 79 ? 4.314 6.021 -2.187 1.00 91.44 79 ALA A CA 1
ATOM 603 C C . ALA A 1 79 ? 4.808 4.823 -3.025 1.00 91.44 79 ALA A C 1
ATOM 605 O O . ALA A 1 79 ? 5.989 4.480 -2.991 1.00 91.44 79 ALA A O 1
ATOM 606 N N . CYS A 1 80 ? 3.919 4.194 -3.800 1.00 89.31 80 CYS A N 1
ATOM 607 C CA . CYS A 1 80 ? 4.261 3.175 -4.794 1.00 89.31 80 CYS A CA 1
ATOM 608 C C . CYS A 1 80 ? 5.237 3.709 -5.852 1.00 89.31 80 CYS A C 1
ATOM 610 O O . CYS A 1 80 ? 6.273 3.090 -6.084 1.00 89.31 80 CYS A O 1
ATOM 612 N N . GLN A 1 81 ? 4.919 4.847 -6.477 1.00 87.81 81 GLN A N 1
ATOM 613 C CA . GLN A 1 81 ? 5.749 5.448 -7.528 1.00 87.81 81 GLN A CA 1
ATOM 614 C C . GLN A 1 81 ? 7.129 5.851 -6.999 1.00 87.81 81 GLN A C 1
ATOM 616 O O . GLN A 1 81 ? 8.149 5.586 -7.635 1.00 87.81 81 GLN A O 1
ATOM 621 N N . GLU A 1 82 ? 7.178 6.440 -5.804 1.00 87.44 82 GLU A N 1
ATOM 622 C CA . GLU A 1 82 ? 8.438 6.798 -5.147 1.00 87.44 82 GLU A CA 1
ATOM 623 C C . GLU A 1 82 ? 9.287 5.558 -4.831 1.00 87.44 82 GLU A C 1
ATOM 625 O O . GLU A 1 82 ? 10.497 5.541 -5.069 1.00 87.44 82 GLU A O 1
ATOM 630 N N . ALA A 1 83 ? 8.656 4.487 -4.341 1.00 84.56 83 ALA A N 1
ATOM 631 C CA . ALA A 1 83 ? 9.344 3.233 -4.056 1.00 84.56 83 ALA A CA 1
ATOM 632 C C . ALA A 1 83 ? 9.851 2.540 -5.333 1.00 84.56 83 ALA A C 1
ATOM 634 O O . ALA A 1 83 ? 10.932 1.947 -5.316 1.00 84.56 83 ALA A O 1
ATOM 635 N N . GLU A 1 84 ? 9.108 2.610 -6.442 1.00 83.62 84 GLU A N 1
ATOM 636 C CA . GLU A 1 84 ? 9.542 2.072 -7.739 1.00 83.62 84 GLU A CA 1
ATOM 637 C C . GLU A 1 84 ? 10.798 2.775 -8.244 1.00 83.62 84 GLU A C 1
ATOM 639 O O . GLU A 1 84 ? 11.756 2.100 -8.635 1.00 83.62 84 GLU A O 1
ATOM 644 N N . ALA A 1 85 ? 10.814 4.110 -8.179 1.00 79.88 85 ALA A N 1
ATOM 645 C CA . ALA A 1 85 ? 11.965 4.922 -8.558 1.00 79.88 85 ALA A CA 1
ATOM 646 C C . ALA A 1 85 ? 13.209 4.592 -7.714 1.00 79.88 85 ALA A C 1
ATOM 648 O O . ALA A 1 85 ? 14.329 4.638 -8.220 1.00 79.88 85 ALA A O 1
ATOM 649 N N . ALA A 1 86 ? 13.021 4.220 -6.444 1.00 78.00 86 ALA A N 1
ATOM 650 C CA . ALA A 1 86 ? 14.110 3.882 -5.533 1.00 78.00 86 ALA A CA 1
ATOM 651 C C . ALA A 1 86 ? 14.666 2.453 -5.706 1.00 78.00 86 ALA A C 1
ATOM 653 O O . ALA A 1 86 ? 15.847 2.229 -5.444 1.00 78.00 86 ALA A O 1
ATOM 654 N N . VAL A 1 87 ? 13.838 1.475 -6.099 1.00 73.19 87 VAL A N 1
ATOM 655 C CA . VAL A 1 87 ? 14.200 0.038 -6.075 1.00 73.19 87 VAL A CA 1
ATOM 656 C C . VAL A 1 87 ? 14.351 -0.578 -7.472 1.00 73.19 87 VAL A C 1
ATOM 658 O O . VAL A 1 87 ? 14.912 -1.664 -7.597 1.00 73.19 87 VAL A O 1
ATOM 661 N N . GLY A 1 88 ? 13.930 0.116 -8.532 1.00 67.00 88 GLY A N 1
ATOM 662 C CA . GLY A 1 88 ? 14.113 -0.350 -9.910 1.00 67.00 88 GLY A CA 1
ATOM 663 C C . GLY A 1 88 ? 12.925 -1.119 -10.492 1.00 67.00 88 GLY A C 1
ATOM 664 O O . GLY A 1 88 ? 13.138 -2.041 -11.270 1.00 67.00 88 GLY A O 1
ATOM 665 N N . GLY A 1 89 ? 11.697 -0.725 -10.131 1.00 60.69 89 GLY A N 1
ATOM 666 C CA . GLY A 1 89 ? 10.463 -0.852 -10.932 1.00 60.69 89 GLY A CA 1
ATOM 667 C C . GLY A 1 89 ? 9.974 -2.219 -11.439 1.00 60.69 89 GLY A C 1
ATOM 668 O O . GLY A 1 89 ? 8.921 -2.242 -12.072 1.00 60.69 89 GLY A O 1
ATOM 669 N N . ASP A 1 90 ? 10.672 -3.333 -11.204 1.00 58.75 90 ASP A N 1
ATOM 670 C CA . ASP A 1 90 ? 10.275 -4.642 -11.742 1.00 58.75 90 ASP A CA 1
ATOM 671 C C . ASP A 1 90 ? 10.032 -5.687 -10.630 1.00 58.75 90 ASP A C 1
ATOM 673 O O . ASP A 1 90 ? 10.976 -6.082 -9.932 1.00 58.75 90 ASP A O 1
ATOM 677 N N . PRO A 1 91 ? 8.783 -6.163 -10.430 1.00 61.62 91 PRO A N 1
ATOM 678 C CA . PRO A 1 91 ? 7.553 -5.765 -11.127 1.00 61.62 91 PRO A CA 1
ATOM 679 C C . PRO A 1 91 ? 7.015 -4.391 -10.684 1.00 61.62 91 PRO A C 1
ATOM 681 O O . PRO A 1 91 ? 7.305 -3.957 -9.563 1.00 61.62 91 PRO A O 1
ATOM 684 N N . PRO A 1 92 ? 6.181 -3.737 -11.519 1.00 72.50 92 PRO A N 1
ATOM 685 C CA . PRO A 1 92 ? 5.557 -2.463 -11.175 1.00 72.50 92 PRO A CA 1
ATOM 686 C C . PRO A 1 92 ? 4.653 -2.601 -9.942 1.00 72.50 92 PRO A C 1
ATOM 688 O O . PRO A 1 92 ? 3.996 -3.627 -9.733 1.00 72.50 92 PRO A O 1
ATOM 691 N N . CYS A 1 93 ? 4.604 -1.554 -9.124 1.00 81.19 93 CYS A N 1
ATOM 692 C CA . CYS A 1 93 ? 3.729 -1.446 -7.969 1.00 81.19 93 CYS A CA 1
ATOM 693 C C . CYS A 1 93 ? 2.275 -1.453 -8.412 1.00 81.19 93 CYS A C 1
ATOM 695 O O . CYS A 1 93 ? 1.840 -0.639 -9.226 1.00 81.19 93 CYS A O 1
ATOM 697 N N . ASN A 1 94 ? 1.484 -2.310 -7.779 1.00 86.69 94 ASN A N 1
ATOM 698 C CA . ASN A 1 94 ? 0.040 -2.197 -7.817 1.00 86.69 94 ASN A CA 1
ATOM 699 C C . ASN A 1 94 ? -0.456 -1.671 -6.458 1.00 86.69 94 ASN A C 1
ATOM 701 O O . ASN A 1 94 ? -0.451 -2.430 -5.482 1.00 86.69 94 ASN A O 1
ATOM 705 N N . PRO A 1 95 ? -0.909 -0.404 -6.367 1.00 89.00 95 PRO A N 1
ATOM 706 C CA . PRO A 1 95 ? -1.367 0.185 -5.109 1.00 89.00 95 PRO A CA 1
ATOM 707 C C . PRO A 1 95 ? -2.495 -0.611 -4.444 1.00 89.00 95 PRO A C 1
ATOM 709 O O . PRO A 1 95 ? -2.535 -0.706 -3.218 1.00 89.00 95 PRO A O 1
ATOM 712 N N . ALA A 1 96 ? -3.382 -1.230 -5.233 1.00 89.06 96 ALA A N 1
ATOM 713 C CA . ALA A 1 96 ? -4.476 -2.042 -4.708 1.00 89.06 96 ALA A CA 1
ATOM 714 C C . ALA A 1 96 ? -3.959 -3.316 -4.020 1.00 89.06 96 ALA A C 1
ATOM 716 O O . ALA A 1 96 ? -4.353 -3.611 -2.895 1.00 89.06 96 ALA A O 1
ATOM 717 N N . GLU A 1 97 ? -3.008 -4.024 -4.641 1.00 87.69 97 GLU A N 1
ATOM 718 C CA . GLU A 1 97 ? -2.403 -5.224 -4.046 1.00 87.69 97 GLU A CA 1
ATOM 719 C C . GLU A 1 97 ? -1.599 -4.895 -2.785 1.00 87.69 97 GLU A C 1
ATOM 721 O O . GLU A 1 97 ? -1.623 -5.653 -1.813 1.00 87.69 97 GLU A O 1
ATOM 726 N N . ILE A 1 98 ? -0.905 -3.752 -2.774 1.00 88.69 98 ILE A N 1
ATOM 727 C CA . ILE A 1 98 ? -0.204 -3.280 -1.579 1.00 88.69 98 ILE A CA 1
ATOM 728 C C . ILE A 1 98 ? -1.199 -2.986 -0.459 1.00 88.69 98 ILE A C 1
ATOM 730 O O . ILE A 1 98 ? -0.972 -3.416 0.673 1.00 88.69 98 ILE A O 1
ATOM 734 N N . MET A 1 99 ? -2.311 -2.312 -0.751 1.00 90.50 99 MET A N 1
ATOM 735 C CA . MET A 1 99 ? -3.339 -2.050 0.254 1.00 90.50 99 MET A CA 1
ATOM 736 C C . MET A 1 99 ? -3.954 -3.329 0.811 1.00 90.50 99 MET A C 1
ATOM 738 O O . MET A 1 99 ? -4.002 -3.492 2.033 1.00 90.50 99 MET A O 1
ATOM 742 N N . ASP A 1 100 ? -4.329 -4.271 -0.052 1.00 88.69 100 ASP A N 1
ATOM 743 C CA . ASP A 1 100 ? -4.848 -5.574 0.367 1.00 88.69 100 ASP A CA 1
ATOM 744 C C . ASP A 1 100 ? -3.833 -6.328 1.235 1.00 88.69 100 ASP A C 1
ATOM 746 O O . ASP A 1 100 ? -4.183 -6.921 2.262 1.00 88.69 100 ASP A O 1
ATOM 750 N N . LEU A 1 101 ? -2.545 -6.265 0.885 1.00 88.12 101 LEU A N 1
ATOM 751 C CA . LEU A 1 101 ? -1.472 -6.852 1.680 1.00 88.12 101 LEU A CA 1
ATOM 752 C C . LEU A 1 101 ? -1.350 -6.184 3.059 1.00 88.12 101 LEU A C 1
ATOM 754 O O . LEU A 1 101 ? -1.247 -6.878 4.070 1.00 88.12 101 LEU A O 1
ATOM 758 N N . LEU A 1 102 ? -1.362 -4.854 3.137 1.00 89.38 102 LEU A N 1
ATOM 759 C CA . LEU A 1 102 ? -1.230 -4.130 4.406 1.00 89.38 102 LEU A CA 1
ATOM 760 C C . LEU A 1 102 ? -2.419 -4.386 5.344 1.00 89.38 102 LEU A C 1
ATOM 762 O O . LEU A 1 102 ? -2.218 -4.601 6.547 1.00 89.38 102 LEU A O 1
ATOM 766 N N . VAL A 1 103 ? -3.636 -4.417 4.794 1.00 89.44 103 VAL A N 1
ATOM 767 C CA . VAL A 1 103 ? -4.874 -4.701 5.533 1.00 89.44 103 VAL A CA 1
ATOM 768 C C . VAL A 1 103 ? -4.919 -6.162 5.979 1.00 89.44 103 VAL A C 1
ATOM 770 O O . VAL A 1 103 ? -5.115 -6.434 7.164 1.00 89.44 103 VAL A O 1
ATOM 773 N N . SER A 1 104 ? -4.653 -7.119 5.083 1.00 87.44 104 SER A N 1
ATOM 774 C CA . SER A 1 104 ? -4.642 -8.555 5.421 1.00 87.44 104 SER A CA 1
ATOM 775 C C . SER A 1 104 ? -3.569 -8.920 6.453 1.00 87.44 104 SER A C 1
ATOM 777 O O . SER A 1 104 ? -3.752 -9.842 7.249 1.00 87.44 104 SER A O 1
ATOM 779 N N . ARG A 1 105 ? -2.460 -8.171 6.500 1.00 84.62 105 ARG A N 1
ATOM 780 C CA . ARG A 1 105 ? -1.414 -8.305 7.529 1.00 84.62 105 ARG A CA 1
ATOM 781 C C . ARG A 1 105 ? -1.737 -7.566 8.830 1.00 84.62 105 ARG A C 1
ATOM 783 O O . ARG A 1 105 ? -0.961 -7.666 9.782 1.00 84.62 105 ARG A O 1
ATOM 790 N N . GLY A 1 106 ? -2.855 -6.842 8.893 1.00 87.94 106 GLY A N 1
ATOM 791 C CA . GLY A 1 106 ? -3.300 -6.096 10.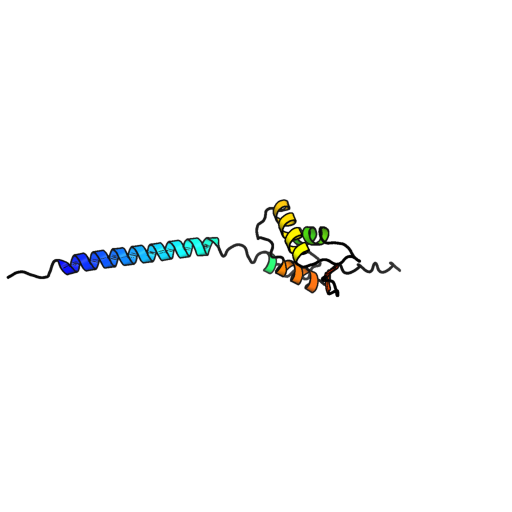069 1.00 87.94 106 GLY A CA 1
ATOM 792 C C . GLY A 1 106 ? -2.362 -4.953 10.461 1.00 87.94 106 GLY A C 1
ATOM 793 O O . GLY A 1 106 ? -2.285 -4.612 11.644 1.00 87.94 106 GLY A O 1
ATOM 794 N N . LEU A 1 107 ? -1.612 -4.415 9.495 1.00 89.69 107 LEU A N 1
ATOM 795 C CA . LEU A 1 107 ? -0.690 -3.289 9.676 1.00 89.69 107 LEU A CA 1
ATOM 796 C C . LEU A 1 107 ? -1.403 -1.948 9.534 1.00 89.69 107 LEU A C 1
ATOM 798 O O . LEU A 1 107 ? -0.956 -0.948 10.091 1.00 89.69 107 LEU A O 1
ATOM 802 N N . VAL A 1 108 ? -2.504 -1.952 8.794 1.00 91.56 108 VAL A N 1
ATOM 803 C CA . VAL A 1 108 ? -3.358 -0.809 8.506 1.00 91.56 108 VAL A CA 1
ATOM 804 C C . VAL A 1 108 ? -4.798 -1.224 8.778 1.00 91.56 108 VAL A C 1
ATOM 806 O O . VAL A 1 108 ? -5.160 -2.387 8.594 1.00 91.56 108 VAL A O 1
ATOM 809 N N 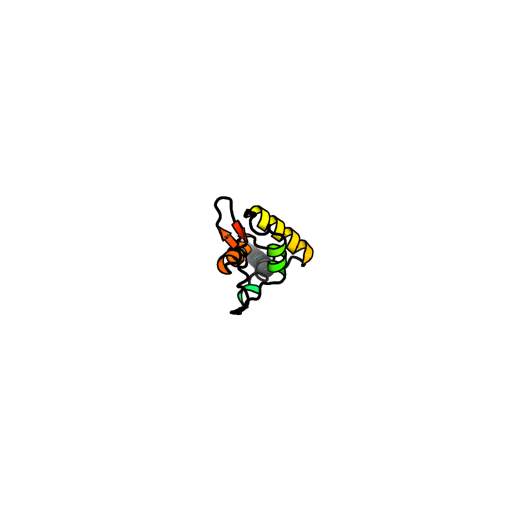. GLU A 1 109 ? -5.609 -0.284 9.239 1.00 91.75 109 GLU A N 1
ATOM 810 C CA . GLU A 1 109 ? -7.037 -0.476 9.469 1.00 91.75 109 GLU A CA 1
ATOM 811 C C . GLU A 1 109 ? -7.856 0.644 8.826 1.00 91.75 109 GLU A C 1
ATOM 813 O O . GLU A 1 109 ? -7.353 1.743 8.580 1.00 91.75 109 GLU A O 1
ATOM 818 N N . TRP A 1 110 ? -9.122 0.340 8.547 1.00 91.25 110 TRP A N 1
ATOM 819 C CA . TRP A 1 110 ? -10.080 1.309 8.033 1.00 91.25 110 TRP A CA 1
ATOM 820 C C . TRP A 1 110 ? -10.435 2.343 9.110 1.00 91.25 110 TRP A C 1
ATOM 822 O O . TRP A 1 110 ? -10.636 2.007 10.279 1.00 91.25 110 TRP A O 1
ATOM 832 N N . SER A 1 111 ? -10.521 3.601 8.691 1.00 88.50 111 SER A N 1
ATOM 833 C CA . SER A 1 111 ? -10.951 4.764 9.467 1.00 88.50 111 SER A CA 1
ATOM 834 C C . SER A 1 111 ? -12.034 5.517 8.687 1.00 88.50 111 SER A C 1
ATOM 836 O O . SER A 1 111 ? -12.206 5.294 7.491 1.00 88.50 111 SER A O 1
ATOM 838 N N . ALA A 1 112 ? -12.756 6.428 9.342 1.00 87.81 112 ALA A N 1
ATOM 839 C CA . ALA A 1 112 ? -13.764 7.255 8.672 1.00 87.81 112 ALA A CA 1
ATOM 840 C C . ALA A 1 112 ? -13.156 8.095 7.530 1.00 87.81 112 ALA A C 1
ATOM 842 O O . ALA A 1 112 ? -13.759 8.233 6.471 1.00 87.81 112 ALA A O 1
ATOM 843 N N . ASP A 1 113 ? -11.923 8.565 7.728 1.00 88.94 113 ASP A N 1
ATOM 844 C CA . ASP A 1 113 ? -11.201 9.442 6.799 1.00 88.94 113 ASP A CA 1
ATOM 845 C C . ASP A 1 113 ? -10.252 8.682 5.848 1.00 88.94 113 ASP A C 1
ATOM 847 O O . ASP A 1 113 ? -9.343 9.276 5.273 1.00 88.94 113 ASP A O 1
ATOM 851 N N . GLY A 1 114 ? -10.406 7.356 5.719 1.00 91.38 114 GLY A N 1
ATOM 852 C CA . GLY A 1 114 ? -9.570 6.503 4.866 1.00 91.38 114 GLY A CA 1
ATOM 853 C C . GLY A 1 114 ? -8.920 5.351 5.629 1.00 91.38 114 GLY A C 1
ATOM 854 O O . GLY A 1 114 ? -9.596 4.522 6.233 1.00 91.38 114 GLY A O 1
ATOM 855 N N . PHE A 1 115 ? -7.596 5.279 5.601 1.00 92.88 115 PHE A N 1
ATOM 856 C CA . PHE A 1 115 ?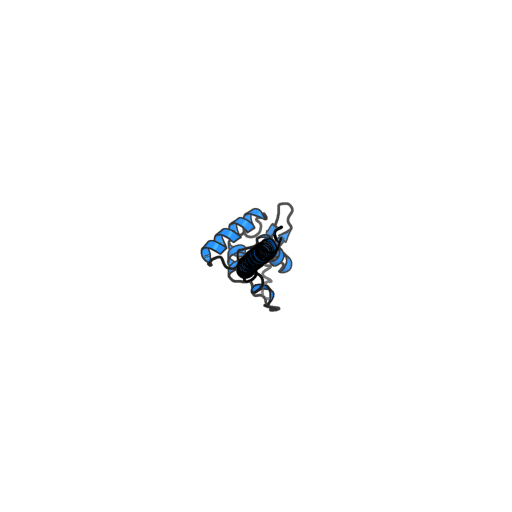 -6.804 4.222 6.221 1.00 92.88 115 PHE A CA 1
ATOM 857 C C . PHE A 1 115 ? -5.876 4.799 7.276 1.00 92.88 115 PHE A C 1
ATOM 859 O O . PHE A 1 115 ? -5.412 5.924 7.149 1.00 92.88 115 PHE A O 1
ATOM 866 N N . ARG A 1 116 ? -5.568 4.030 8.317 1.00 94.12 116 ARG A N 1
ATOM 867 C CA . ARG A 1 116 ? -4.576 4.431 9.320 1.00 94.12 116 ARG A CA 1
ATOM 868 C C . ARG A 1 116 ? -3.655 3.279 9.657 1.00 94.12 116 ARG A C 1
ATOM 870 O O . ARG A 1 116 ? -4.092 2.128 9.726 1.00 94.12 116 ARG A O 1
ATOM 877 N N . LYS A 1 117 ? -2.381 3.572 9.919 1.00 93.62 117 LYS A N 1
ATOM 878 C CA . LYS A 1 117 ? -1.474 2.551 10.452 1.00 93.62 117 LYS A CA 1
ATOM 879 C C . LYS A 1 117 ? -1.967 2.113 11.823 1.00 93.62 117 LYS A C 1
ATOM 881 O O . LYS A 1 117 ? -2.368 2.923 12.658 1.00 93.62 117 LYS A O 1
ATOM 886 N N . ARG A 1 118 ? -1.907 0.813 12.077 1.00 88.75 118 ARG A N 1
ATOM 887 C CA . ARG A 1 118 ? -2.285 0.255 13.366 1.00 88.75 118 ARG A CA 1
ATOM 888 C C . ARG A 1 118 ? -1.205 0.585 14.386 1.00 88.75 118 ARG A C 1
ATOM 890 O O . ARG A 1 118 ? -0.033 0.256 14.194 1.00 88.75 118 ARG A O 1
ATOM 897 N N . GLN A 1 119 ? -1.598 1.195 15.499 1.00 84.00 119 GLN A N 1
ATOM 898 C CA . GLN A 1 119 ? -0.669 1.490 16.581 1.00 84.00 119 GLN A CA 1
ATOM 899 C C . GLN A 1 119 ? -0.074 0.179 17.113 1.00 84.00 119 GLN A C 1
ATOM 901 O O . GLN A 1 119 ? -0.792 -0.701 17.606 1.00 84.00 119 GLN A O 1
ATOM 906 N N . ARG A 1 120 ? 1.254 0.030 17.029 1.00 73.44 120 ARG A N 1
ATOM 907 C CA . ARG A 1 120 ? 1.944 -1.081 17.690 1.00 73.44 120 ARG A CA 1
ATOM 908 C C . ARG A 1 120 ? 1.761 -0.908 19.190 1.00 73.44 120 ARG A C 1
ATOM 910 O O . ARG A 1 120 ? 2.414 -0.076 19.809 1.00 73.44 120 ARG A O 1
ATOM 917 N N . ARG A 1 121 ? 0.882 -1.715 19.783 1.00 67.56 121 ARG A N 1
ATOM 918 C CA . ARG A 1 121 ? 0.804 -1.840 21.237 1.00 67.56 121 ARG A CA 1
ATOM 919 C C . ARG A 1 121 ? 2.108 -2.473 21.705 1.00 67.56 121 ARG A C 1
ATOM 921 O O . ARG A 1 121 ? 2.263 -3.692 21.640 1.00 67.56 121 ARG A O 1
ATOM 928 N N . MET A 1 122 ? 3.061 -1.650 22.136 1.00 53.59 122 MET A N 1
ATOM 929 C CA . MET A 1 122 ? 4.155 -2.129 22.967 1.00 53.59 122 MET A CA 1
ATOM 930 C C . MET A 1 122 ? 3.504 -2.667 24.237 1.00 53.59 122 MET A C 1
ATOM 932 O O . MET A 1 122 ? 3.043 -1.901 25.078 1.00 53.59 122 MET A O 1
ATOM 936 N N . ARG A 1 123 ? 3.367 -3.994 24.340 1.00 54.72 123 ARG A N 1
ATOM 937 C CA . ARG A 1 123 ? 3.070 -4.597 25.637 1.00 54.72 123 ARG A CA 1
ATOM 938 C C . ARG A 1 123 ? 4.250 -4.240 26.545 1.00 54.72 123 ARG A C 1
ATOM 940 O O . ARG A 1 123 ? 5.384 -4.473 26.115 1.00 54.72 123 ARG A O 1
ATOM 947 N N . PRO A 1 124 ? 4.015 -3.690 27.746 1.00 51.50 124 PRO A N 1
ATOM 948 C CA . PRO A 1 124 ? 5.080 -3.587 28.725 1.00 51.50 124 PRO A CA 1
ATOM 949 C C . PRO A 1 124 ? 5.659 -4.991 28.909 1.00 51.50 124 PRO A C 1
ATOM 951 O O . PRO A 1 124 ? 4.906 -5.957 29.069 1.00 51.50 124 PRO A O 1
ATOM 954 N N . ARG A 1 125 ? 6.983 -5.124 28.788 1.00 54.09 125 ARG A N 1
ATOM 955 C CA . ARG A 1 125 ? 7.658 -6.332 29.260 1.00 54.09 125 ARG A CA 1
ATOM 956 C C . ARG A 1 125 ? 7.443 -6.354 30.772 1.00 54.09 125 ARG A C 1
ATOM 958 O O . ARG A 1 125 ? 7.879 -5.420 31.439 1.00 54.09 125 ARG A O 1
ATOM 965 N N . ALA A 1 126 ? 6.672 -7.335 31.236 1.00 59.88 126 ALA A N 1
ATOM 966 C CA . ALA A 1 126 ? 6.569 -7.674 32.649 1.00 59.88 126 ALA A CA 1
ATOM 967 C C . ALA A 1 126 ? 7.915 -8.200 33.157 1.00 59.88 126 ALA A C 1
ATOM 969 O O . ALA A 1 126 ? 8.648 -8.794 32.327 1.00 59.88 126 ALA A O 1
#

Sequence (126 aa):
MSSPRFSRRLLQQQARRARRKALESRASDEAVVRSGAGGGLAWRLVPLRGRFLAPFTKLILAALPDHPASFSAVDVAVACQEAEAAVGGDPPCNPAEIMDLLVSRGLVEWSADGFRKRQRRMRPRA